Protein AF-A0A2X2SYV1-F1 (afdb_monomer)

Secondary structure (DSSP, 8-state):
--EEEEEE---TTEEEEEEEEETTT--EEEEEEETTSEEEEEEES-HHHH-TTTTTTS-EEEE--

Organism: NCBI:txid158822

Nearest PDB structures (foldseek):
  1gsl-assembly1_A  TM=8.595E-01  e=2.214E+00  Griffonia simplicifolia
  1ldq-assembly1_A-2  TM=3.740E-01  e=6.277E+00  Gallus gallus
  2nvn-assembly1_A-2  TM=3.488E-01  e=8.885E+00  Synechococcus elongatus PCC 7942 = FACHB-805

Mean predicted aligned error: 4.78 Å

Radius of gyration: 12.13 Å; Cα contacts (8 Å, |Δi|>4): 143; chains: 1; bounding box: 30×22×30 Å

Solvent-accessible surface area (backbone atoms only — not comparable to full-atom values): 3619 Å² total; per-residue (Å²): 138,70,63,50,76,43,80,48,84,49,57,88,72,34,71,40,26,34,42,32,39,27,84,89,47,63,23,34,39,38,42,32,38,30,69,89,57,33,36,38,34,44,63,43,56,23,36,79,67,65,35,71,89,42,42,63,72,67,48,46,78,42,73,70,128

Foldseek 3Di:
DDKDKDWDDADPQFPTKIWIADPPQRKIWIWTQGVVQKIAIDIDSCCRPLNVVCRCVRGDIGHDD

pLDDT: mean 86.75, std 9.56, range [60.44, 96.38]

Structure (mmCIF, N/CA/C/O backbone):
data_AF-A0A2X2SYV1-F1
#
_entry.id   AF-A0A2X2SYV1-F1
#
loop_
_atom_site.group_PDB
_atom_site.id
_atom_site.type_symbol
_atom_site.label_atom_id
_atom_site.label_alt_id
_atom_site.label_comp_id
_atom_site.label_asym_id
_atom_site.label_entity_id
_atom_site.label_seq_id
_atom_site.pdbx_PDB_ins_code
_atom_site.Cartn_x
_atom_site.Cartn_y
_atom_site.Cartn_z
_atom_site.occupancy
_atom_site.B_iso_or_equiv
_atom_site.auth_seq_id
_atom_site.auth_comp_id
_atom_site.auth_asym_id
_atom_site.auth_atom_id
_atom_site.pdbx_PDB_model_num
ATOM 1 N N . MET A 1 1 ? 6.613 12.446 -9.675 1.00 60.44 1 MET A N 1
ATOM 2 C CA . MET A 1 1 ? 5.827 11.421 -8.964 1.00 60.44 1 MET A CA 1
ATOM 3 C C . MET A 1 1 ? 4.630 12.122 -8.385 1.00 60.44 1 MET A C 1
ATOM 5 O O . MET A 1 1 ? 4.790 12.943 -7.491 1.00 60.44 1 MET A O 1
ATOM 9 N N . GLU A 1 2 ? 3.471 11.857 -8.965 1.00 69.62 2 GLU A N 1
ATOM 10 C CA . GLU A 1 2 ? 2.189 12.428 -8.556 1.00 69.62 2 GLU A CA 1
ATOM 11 C C . GLU A 1 2 ? 1.270 11.242 -8.284 1.00 69.62 2 GLU A C 1
ATOM 13 O O . GLU A 1 2 ? 0.449 10.841 -9.103 1.00 69.62 2 GLU A O 1
ATOM 18 N N . GLY A 1 3 ? 1.507 10.593 -7.145 1.00 78.19 3 GLY A N 1
ATOM 19 C CA . GLY A 1 3 ? 0.677 9.487 -6.700 1.00 78.19 3 GLY A CA 1
ATOM 20 C C . GLY A 1 3 ? -0.529 9.995 -5.925 1.00 78.19 3 GLY A C 1
ATOM 21 O O . GLY A 1 3 ? -0.391 10.862 -5.061 1.00 78.19 3 GLY A O 1
ATOM 22 N N . ALA A 1 4 ? -1.698 9.423 -6.189 1.00 88.00 4 ALA A N 1
ATOM 23 C CA . ALA A 1 4 ? -2.908 9.702 -5.426 1.00 88.00 4 ALA A CA 1
ATOM 24 C C . ALA A 1 4 ? -3.316 8.469 -4.623 1.00 88.00 4 ALA A C 1
ATOM 26 O O . ALA A 1 4 ? -3.274 7.347 -5.127 1.00 88.00 4 ALA A O 1
ATOM 27 N N . ALA A 1 5 ? -3.732 8.687 -3.375 1.00 91.50 5 ALA A N 1
ATOM 28 C CA . ALA A 1 5 ? -4.357 7.662 -2.553 1.00 91.50 5 ALA A CA 1
ATOM 29 C C . ALA A 1 5 ? -5.872 7.856 -2.566 1.00 91.50 5 ALA A C 1
ATOM 31 O O . ALA A 1 5 ? -6.371 8.952 -2.314 1.00 91.50 5 ALA A O 1
ATOM 32 N N . GLN A 1 6 ? -6.604 6.778 -2.805 1.00 94.56 6 GLN A N 1
ATOM 33 C CA . GLN A 1 6 ? -8.057 6.755 -2.739 1.00 94.56 6 GLN A CA 1
ATOM 34 C C . GLN A 1 6 ? -8.500 5.668 -1.772 1.00 94.56 6 GLN A C 1
ATOM 36 O O . GLN A 1 6 ? -7.996 4.543 -1.794 1.00 94.56 6 GLN A O 1
ATOM 41 N N . GLN A 1 7 ? -9.444 6.009 -0.898 1.00 95.19 7 GLN A N 1
ATOM 42 C CA . GLN A 1 7 ? -10.075 5.016 -0.044 1.00 95.19 7 GLN A CA 1
ATOM 43 C C . GLN A 1 7 ? -11.030 4.170 -0.888 1.00 95.19 7 GLN A C 1
ATOM 45 O O . GLN A 1 7 ? -11.807 4.700 -1.679 1.00 95.19 7 GLN A O 1
ATOM 50 N N . ILE A 1 8 ? -10.974 2.857 -0.700 1.00 95.12 8 ILE A N 1
ATOM 51 C CA . ILE A 1 8 ? -11.862 1.903 -1.362 1.00 95.12 8 ILE A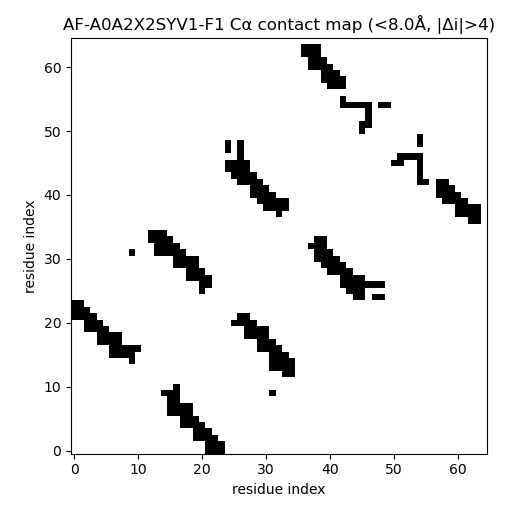 CA 1
ATOM 52 C C . ILE A 1 8 ? -12.619 1.088 -0.317 1.00 95.12 8 ILE A C 1
ATOM 54 O O . ILE A 1 8 ? -12.322 1.145 0.880 1.00 95.12 8 ILE A O 1
ATOM 58 N N . ALA A 1 9 ? -13.601 0.311 -0.772 1.00 95.50 9 ALA A N 1
ATOM 59 C CA . ALA A 1 9 ? -14.309 -0.617 0.094 1.00 95.50 9 ALA A CA 1
ATOM 60 C C . ALA A 1 9 ? -13.319 -1.581 0.776 1.00 95.50 9 ALA A C 1
ATOM 62 O O . ALA A 1 9 ? -12.454 -2.183 0.130 1.00 95.50 9 ALA A O 1
ATOM 63 N N . ALA A 1 10 ? -13.449 -1.708 2.096 1.00 94.06 10 ALA A N 1
ATOM 64 C CA . ALA A 1 10 ? -12.718 -2.705 2.862 1.00 94.06 10 ALA A CA 1
ATOM 65 C C . ALA A 1 10 ? -13.270 -4.106 2.550 1.00 94.06 10 ALA A C 1
ATOM 67 O O . ALA A 1 10 ? -14.477 -4.279 2.383 1.00 94.06 10 ALA A O 1
ATOM 68 N N . GLY A 1 11 ? -12.379 -5.092 2.438 1.00 89.06 11 GLY A N 1
ATOM 69 C CA . GLY A 1 11 ? -12.749 -6.497 2.283 1.00 89.06 11 GLY A CA 1
ATOM 70 C C . GLY A 1 11 ? -12.988 -7.194 3.623 1.00 89.06 11 GLY A C 1
ATOM 71 O O . GLY A 1 11 ? -12.940 -6.585 4.693 1.00 89.06 11 GLY A O 1
ATOM 72 N N . GLU A 1 12 ? -13.206 -8.506 3.568 1.00 90.69 12 GLU A N 1
ATOM 73 C CA . GLU A 1 12 ? -13.350 -9.323 4.771 1.00 90.69 12 GLU A CA 1
ATOM 74 C C . GLU A 1 12 ? -12.103 -9.209 5.669 1.00 90.69 12 GLU A C 1
ATOM 76 O O . GLU A 1 12 ? -10.967 -9.207 5.192 1.00 90.69 12 GLU A O 1
ATOM 81 N N . ASN A 1 13 ? -12.315 -9.095 6.984 1.00 91.06 13 ASN A N 1
ATOM 82 C CA . ASN A 1 13 ? -11.265 -8.917 7.997 1.00 91.06 13 ASN A CA 1
ATOM 83 C C . ASN A 1 13 ? -10.435 -7.618 7.900 1.00 91.06 13 ASN A C 1
ATOM 85 O O . ASN A 1 13 ? -9.401 -7.494 8.567 1.00 91.06 13 ASN A O 1
ATOM 89 N N . GLN A 1 14 ? -10.903 -6.626 7.138 1.00 94.44 14 GLN A N 1
ATOM 90 C CA . GLN A 1 14 ? -10.270 -5.314 6.993 1.00 94.44 14 GLN A CA 1
ATOM 91 C C . GLN A 1 14 ? -11.151 -4.211 7.591 1.00 94.44 14 GLN A C 1
ATOM 93 O O . GLN A 1 14 ? -12.359 -4.182 7.382 1.00 94.44 14 GLN A O 1
ATOM 98 N N . LYS A 1 15 ? -10.536 -3.266 8.306 1.00 94.38 15 LYS A N 1
ATOM 99 C CA . LYS A 1 15 ? -11.186 -2.045 8.803 1.00 94.38 15 LYS A CA 1
ATOM 100 C C . LYS A 1 15 ? -11.298 -0.999 7.710 1.00 94.38 15 LYS A C 1
ATOM 102 O O . LYS A 1 15 ? -12.331 -0.356 7.547 1.00 94.38 15 LYS A O 1
ATOM 107 N N . ARG A 1 16 ? -10.191 -0.774 7.008 1.00 95.81 16 ARG A N 1
ATOM 108 C CA . ARG A 1 16 ? -10.053 0.267 5.992 1.00 95.81 16 ARG A CA 1
ATOM 109 C C . ARG A 1 16 ? -9.087 -0.200 4.924 1.00 95.81 16 ARG A C 1
ATOM 111 O O . ARG A 1 16 ? -8.167 -0.968 5.203 1.00 95.81 16 ARG A O 1
ATOM 118 N N . ARG A 1 17 ? -9.298 0.282 3.707 1.00 96.38 17 ARG A N 1
ATOM 119 C CA . ARG A 1 17 ? -8.461 -0.056 2.569 1.00 96.38 17 ARG A CA 1
ATOM 120 C C . ARG A 1 17 ? -8.268 1.156 1.678 1.00 96.38 17 ARG A C 1
ATOM 122 O O . ARG A 1 17 ? -9.203 1.920 1.443 1.00 96.38 17 ARG A O 1
ATOM 129 N N . TRP A 1 18 ? -7.055 1.301 1.174 1.00 96.00 18 TRP A N 1
ATOM 130 C CA . TRP A 1 18 ? -6.675 2.353 0.250 1.00 96.00 18 TRP A CA 1
ATOM 131 C C . TRP A 1 18 ? -5.940 1.750 -0.930 1.00 96.00 18 TRP A C 1
ATOM 133 O O . TRP A 1 18 ? -5.196 0.779 -0.785 1.00 96.00 18 TRP A O 1
ATOM 143 N N . VAL A 1 19 ? -6.149 2.352 -2.090 1.00 94.50 19 VAL A N 1
ATOM 144 C CA . VAL A 1 19 ? -5.328 2.129 -3.270 1.00 94.50 19 VAL A CA 1
ATOM 145 C C . VAL A 1 19 ? -4.573 3.412 -3.520 1.00 94.50 19 VAL A C 1
ATOM 147 O O . VAL A 1 19 ? -5.166 4.482 -3.639 1.00 94.50 19 VAL A O 1
ATOM 150 N N . TRP A 1 20 ? -3.262 3.297 -3.558 1.00 92.00 20 TRP A N 1
ATOM 151 C CA . TRP A 1 20 ? -2.381 4.323 -4.054 1.00 92.00 20 TRP A CA 1
ATOM 152 C C . TRP A 1 20 ? -1.925 3.924 -5.451 1.00 92.00 20 TRP A C 1
ATOM 154 O O . TRP A 1 20 ? -1.597 2.761 -5.686 1.00 92.00 20 TRP A O 1
ATOM 164 N N . SER A 1 21 ? -1.914 4.873 -6.375 1.00 90.38 21 SER A N 1
ATOM 165 C CA . SER A 1 21 ? -1.401 4.658 -7.724 1.00 90.38 21 SER A CA 1
ATOM 166 C C . SER A 1 21 ? -0.635 5.879 -8.200 1.00 90.38 21 SER A C 1
ATOM 168 O O . SER A 1 21 ? -1.118 7.001 -8.030 1.00 90.38 21 SER A O 1
ATOM 170 N N . ASP A 1 22 ? 0.507 5.658 -8.842 1.00 86.81 22 ASP A N 1
ATOM 171 C CA . ASP A 1 22 ? 1.247 6.697 -9.558 1.00 86.81 22 ASP A CA 1
ATOM 172 C C . ASP A 1 22 ? 0.976 6.595 -11.062 1.00 86.81 22 ASP A C 1
ATOM 174 O O . ASP A 1 22 ? 1.197 5.559 -11.696 1.00 86.81 22 ASP A O 1
ATOM 178 N N . SER A 1 23 ? 0.479 7.694 -11.633 1.00 78.12 23 SER A N 1
ATOM 179 C CA . SER A 1 23 ? 0.066 7.770 -13.038 1.00 78.12 23 SER A CA 1
ATOM 180 C C . SER A 1 23 ? 1.227 7.630 -14.024 1.00 78.12 23 SER A C 1
ATOM 182 O O . SER A 1 23 ? 0.997 7.306 -15.186 1.00 78.12 23 SER A O 1
ATOM 184 N N . SER A 1 24 ? 2.464 7.865 -13.580 1.00 80.50 24 SER A N 1
ATOM 185 C CA . SER A 1 24 ? 3.651 7.872 -14.439 1.00 80.50 24 SER A CA 1
ATOM 186 C C . SER A 1 24 ? 4.368 6.522 -14.498 1.00 80.50 24 SER A C 1
ATOM 188 O O . SER A 1 24 ? 5.031 6.230 -15.489 1.00 80.50 24 SER A O 1
ATOM 190 N N . SER A 1 25 ? 4.259 5.702 -13.452 1.00 78.31 25 SER A N 1
ATOM 191 C CA . SER A 1 25 ? 5.032 4.461 -13.288 1.00 78.31 25 SER A CA 1
ATOM 192 C C . SER A 1 25 ? 4.191 3.188 -13.291 1.00 78.31 25 SER A C 1
ATOM 194 O O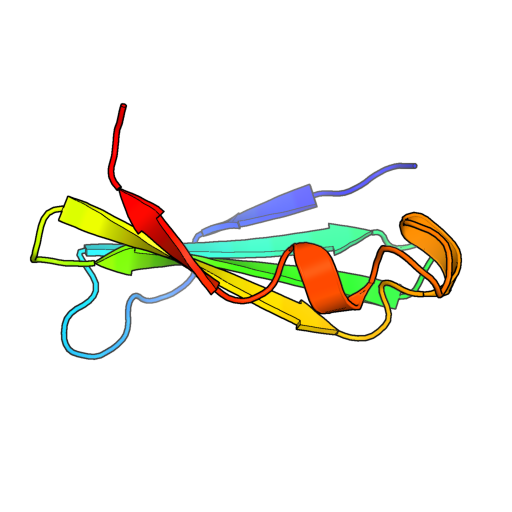 . SER A 1 25 ? 4.756 2.107 -13.181 1.00 78.31 25 SER A O 1
ATOM 196 N N . GLN A 1 26 ? 2.860 3.295 -13.401 1.00 85.06 26 GLN A N 1
ATOM 197 C CA . GLN A 1 26 ? 1.919 2.168 -13.266 1.00 85.06 26 GLN A CA 1
ATOM 198 C C . GLN A 1 26 ? 2.013 1.433 -11.913 1.00 85.06 26 GLN A C 1
ATOM 200 O O . GLN A 1 26 ? 1.367 0.401 -11.730 1.00 85.06 26 GLN A O 1
ATOM 205 N N . CYS A 1 27 ? 2.780 1.969 -10.958 1.00 89.00 27 CYS A N 1
ATOM 206 C CA . CYS A 1 27 ? 2.924 1.414 -9.625 1.00 89.00 27 CYS A CA 1
ATOM 207 C C . CYS A 1 27 ? 1.622 1.606 -8.858 1.00 89.00 27 CYS A C 1
ATOM 209 O O . CYS A 1 27 ? 1.155 2.730 -8.660 1.00 89.00 27 CYS A O 1
ATOM 211 N N . VAL A 1 28 ? 1.051 0.492 -8.417 1.00 91.50 28 VAL A N 1
ATOM 212 C CA . VAL A 1 28 ? -0.137 0.451 -7.575 1.00 91.50 28 VAL A CA 1
ATOM 213 C C . VAL A 1 28 ? 0.235 -0.202 -6.256 1.00 91.50 28 VAL A C 1
ATOM 215 O O . VAL A 1 28 ? 0.781 -1.302 -6.241 1.00 91.50 28 VAL A O 1
ATOM 218 N N . ALA A 1 29 ? -0.103 0.449 -5.150 1.00 92.00 29 ALA A N 1
ATOM 219 C CA . ALA A 1 29 ? 0.034 -0.083 -3.806 1.00 92.00 29 ALA A CA 1
ATOM 220 C C . ALA A 1 29 ? -1.337 -0.131 -3.130 1.00 92.00 29 ALA A C 1
ATOM 222 O O . ALA A 1 29 ? -2.070 0.852 -3.077 1.00 92.00 29 ALA A O 1
ATOM 223 N N . VAL A 1 30 ? -1.692 -1.282 -2.584 1.00 93.81 30 VAL A N 1
ATOM 224 C CA . VAL A 1 30 ? -2.914 -1.499 -1.825 1.00 93.81 30 VAL A CA 1
ATOM 225 C C . VAL A 1 30 ? -2.545 -1.615 -0.358 1.00 93.81 30 VAL A C 1
ATOM 227 O O . VAL A 1 30 ? -1.845 -2.544 0.038 1.00 93.81 30 VAL A O 1
ATOM 230 N N . LEU A 1 31 ? -3.058 -0.697 0.452 1.00 94.56 31 LEU A N 1
ATOM 231 C CA . LEU A 1 31 ? -2.871 -0.693 1.896 1.00 94.56 31 LEU A CA 1
ATOM 232 C C . LEU A 1 31 ? -4.172 -1.126 2.559 1.00 94.56 31 LEU A C 1
ATOM 234 O O . LEU A 1 31 ? -5.224 -0.547 2.299 1.00 94.56 31 LEU A O 1
ATOM 238 N N . SER A 1 32 ? -4.108 -2.137 3.417 1.00 95.31 32 SER A N 1
ATOM 239 C CA . SER A 1 32 ? -5.268 -2.667 4.137 1.00 95.31 32 SER A CA 1
ATOM 240 C C . SER A 1 32 ? -4.996 -2.650 5.635 1.00 95.31 32 SER A C 1
ATOM 242 O O . SER A 1 32 ? -4.129 -3.374 6.117 1.00 95.31 32 SER A O 1
ATOM 244 N N . GLU A 1 33 ? -5.740 -1.838 6.379 1.00 95.31 33 GLU A N 1
ATOM 245 C CA . GLU A 1 33 ? -5.759 -1.898 7.838 1.00 95.31 33 GLU A CA 1
ATOM 246 C C . GLU A 1 33 ? -6.629 -3.088 8.250 1.00 95.31 33 GLU A C 1
ATOM 248 O O . GLU A 1 33 ? -7.828 -3.116 7.977 1.00 95.31 33 GLU A O 1
ATOM 253 N N . MET A 1 34 ? -6.032 -4.089 8.885 1.00 95.06 34 MET A N 1
ATOM 254 C CA . MET A 1 34 ? -6.693 -5.327 9.285 1.00 95.06 34 ME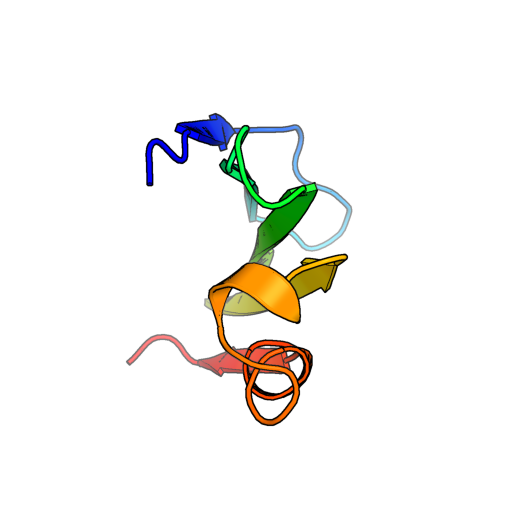T A CA 1
ATOM 255 C C . MET A 1 34 ? -7.383 -5.169 10.647 1.00 95.06 34 MET A C 1
ATOM 257 O O . MET A 1 34 ? -6.973 -4.375 11.500 1.00 95.06 34 MET A O 1
ATOM 261 N N . ASN A 1 35 ? -8.407 -5.984 10.909 1.00 94.25 35 ASN A N 1
ATOM 262 C CA . ASN A 1 35 ? -9.133 -5.947 12.186 1.00 94.25 35 ASN A CA 1
ATOM 263 C C . ASN A 1 35 ? -8.243 -6.246 13.402 1.00 94.25 35 ASN A C 1
ATOM 265 O O . ASN A 1 35 ? -8.437 -5.654 14.465 1.00 94.25 35 ASN A O 1
ATOM 269 N N . ASN A 1 36 ? -7.227 -7.090 13.214 1.00 92.69 36 ASN A N 1
ATOM 270 C CA . ASN A 1 36 ? -6.235 -7.455 14.227 1.00 92.69 36 ASN A CA 1
ATOM 271 C C . ASN A 1 36 ? -5.173 -6.365 14.490 1.00 92.69 36 ASN A C 1
ATOM 273 O O . ASN A 1 36 ? -4.219 -6.616 15.220 1.00 92.69 36 ASN A O 1
ATOM 277 N N . GLY A 1 37 ? -5.312 -5.176 13.891 1.00 91.00 37 GLY A N 1
ATOM 278 C CA . GLY A 1 37 ? -4.406 -4.044 14.099 1.00 91.00 37 GLY A CA 1
ATOM 279 C C . GLY A 1 37 ? -3.121 -4.087 13.269 1.00 91.00 37 GLY A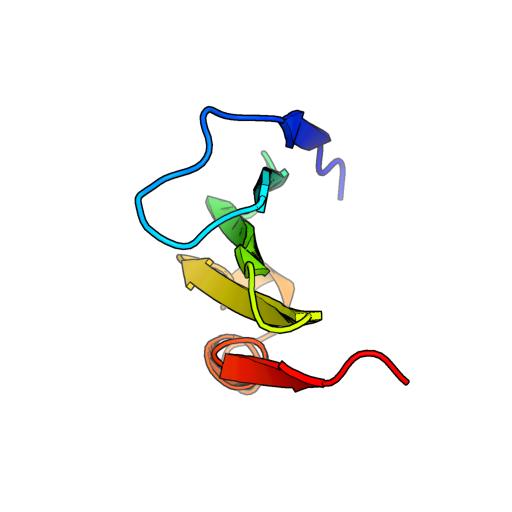 C 1
ATOM 280 O O . GLY A 1 37 ? -2.299 -3.180 13.394 1.00 91.00 37 GLY A O 1
ATOM 281 N N . LYS A 1 38 ? -2.943 -5.103 12.417 1.00 94.19 38 LYS A N 1
ATOM 282 C CA . LYS A 1 38 ? -1.863 -5.144 11.424 1.00 94.19 38 LYS A CA 1
ATOM 283 C C . LYS A 1 38 ? -2.240 -4.356 10.173 1.00 94.19 38 LYS A C 1
ATOM 285 O O . LYS A 1 38 ? -3.418 -4.195 9.863 1.00 94.19 38 LYS A O 1
ATOM 290 N N . THR A 1 39 ? -1.239 -3.950 9.410 1.00 94.56 39 THR A N 1
ATOM 291 C CA . THR A 1 39 ? -1.411 -3.367 8.078 1.00 94.56 39 THR A CA 1
ATOM 292 C C . THR A 1 39 ? -0.840 -4.318 7.043 1.00 94.56 39 THR A C 1
ATOM 294 O O . THR A 1 39 ? 0.312 -4.721 7.155 1.00 94.56 39 THR A O 1
ATOM 297 N N . SER A 1 40 ? -1.630 -4.676 6.036 1.00 93.88 40 SER A N 1
ATOM 298 C CA . SER A 1 40 ? -1.160 -5.430 4.876 1.00 93.88 40 SER A CA 1
ATOM 299 C C . SER A 1 40 ? -0.874 -4.474 3.727 1.00 93.88 40 SER A C 1
ATOM 301 O O . SER A 1 40 ? -1.713 -3.627 3.417 1.00 93.88 40 SER A O 1
ATOM 303 N N . ILE A 1 41 ? 0.275 -4.635 3.085 1.00 92.81 41 ILE A N 1
ATOM 304 C CA . ILE A 1 41 ? 0.647 -3.913 1.871 1.00 92.8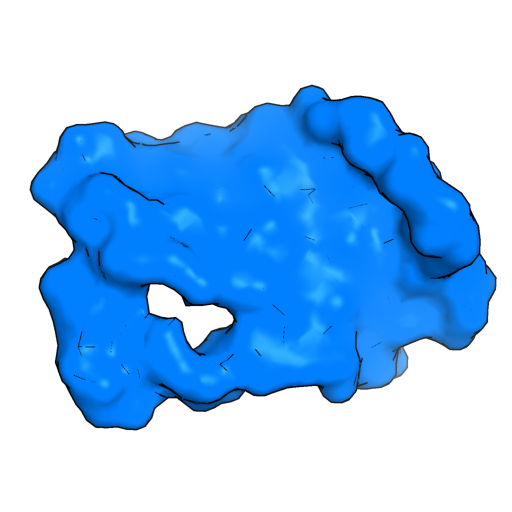1 41 ILE A CA 1
ATOM 305 C C . ILE A 1 41 ? 0.798 -4.934 0.744 1.00 92.81 41 ILE A C 1
ATOM 307 O O . ILE A 1 41 ? 1.358 -6.010 0.949 1.00 92.81 41 ILE A O 1
ATOM 311 N N . MET A 1 42 ? 0.241 -4.606 -0.419 1.00 92.25 42 MET A N 1
ATOM 312 C CA . MET A 1 42 ? 0.428 -5.345 -1.667 1.00 92.25 42 MET A CA 1
ATOM 313 C C . MET A 1 42 ? 0.733 -4.365 -2.788 1.00 92.25 42 MET A C 1
ATOM 315 O O . MET A 1 42 ? 0.049 -3.352 -2.911 1.00 92.25 42 MET A O 1
ATOM 319 N N . THR A 1 43 ? 1.701 -4.674 -3.630 1.00 91.19 43 THR A N 1
ATOM 320 C CA . THR A 1 43 ? 2.167 -3.808 -4.706 1.00 91.19 43 THR A CA 1
ATOM 321 C C . THR A 1 43 ? 2.082 -4.506 -6.057 1.00 91.19 43 THR A C 1
ATOM 323 O O . THR A 1 43 ? 2.025 -5.731 -6.156 1.00 91.19 43 THR A O 1
ATOM 326 N N . ARG A 1 44 ? 1.990 -3.716 -7.128 1.00 89.81 44 ARG A N 1
ATOM 327 C CA . ARG A 1 44 ? 1.992 -4.202 -8.509 1.00 89.81 44 ARG A CA 1
ATOM 328 C C . ARG A 1 44 ? 2.590 -3.143 -9.423 1.00 89.81 44 ARG A C 1
ATOM 330 O O . ARG A 1 44 ? 2.178 -1.990 -9.347 1.00 89.81 44 ARG A O 1
ATOM 337 N N . GLY A 1 45 ? 3.507 -3.540 -10.305 1.00 87.44 45 GLY A N 1
ATOM 338 C CA . GLY A 1 45 ? 4.105 -2.627 -11.287 1.00 87.44 45 GLY A CA 1
ATOM 339 C C . GLY A 1 45 ? 5.020 -1.570 -10.662 1.00 87.44 45 GLY A C 1
ATOM 340 O O . GLY A 1 45 ? 5.223 -0.507 -11.238 1.00 87.44 45 GLY A O 1
ATOM 341 N N . CYS A 1 46 ? 5.531 -1.816 -9.453 1.00 87.38 46 CYS A N 1
ATOM 342 C CA . CYS A 1 46 ? 6.344 -0.857 -8.708 1.00 87.38 46 CYS A CA 1
ATOM 343 C C . CYS A 1 46 ? 7.849 -0.974 -8.986 1.00 87.38 46 CYS A C 1
ATOM 345 O O . CYS A 1 46 ? 8.633 -0.216 -8.423 1.00 87.38 46 CYS A O 1
AT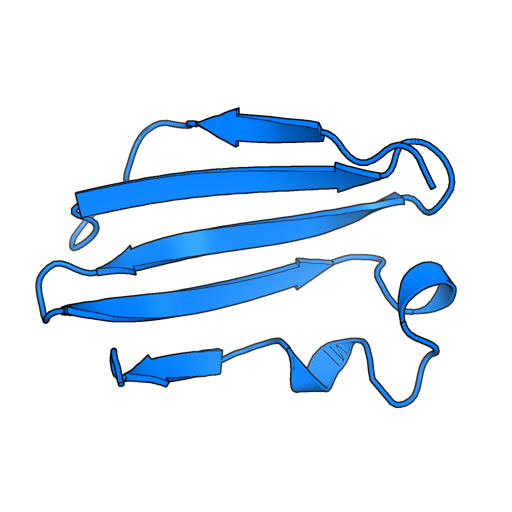OM 347 N N . GLU A 1 47 ? 8.268 -1.865 -9.886 1.00 84.62 47 GLU A N 1
ATOM 348 C CA . GLU A 1 47 ? 9.660 -2.101 -10.288 1.00 84.62 47 GLU A CA 1
ATOM 349 C C . GLU A 1 47 ? 10.312 -0.841 -10.860 1.00 84.62 47 GLU A C 1
ATOM 351 O O . GLU A 1 47 ? 11.462 -0.544 -10.541 1.00 84.62 47 GLU A O 1
ATOM 356 N N . GLY A 1 48 ? 9.571 -0.070 -11.659 1.00 78.50 48 GLY A N 1
ATOM 357 C CA . GLY A 1 48 ? 10.044 1.205 -12.205 1.00 78.50 48 GLY A CA 1
ATOM 358 C C . GLY A 1 48 ? 10.031 2.358 -11.195 1.00 78.50 48 GLY A C 1
ATOM 359 O O . GLY A 1 48 ? 10.774 3.318 -11.368 1.00 78.50 48 GLY A O 1
ATOM 360 N N . TYR A 1 49 ? 9.210 2.264 -10.141 1.00 79.69 49 TYR A N 1
ATOM 361 C CA . TYR A 1 49 ? 9.059 3.306 -9.118 1.00 79.69 49 TYR A CA 1
ATOM 362 C C . TYR A 1 49 ? 10.062 3.135 -7.969 1.00 79.69 49 TYR A C 1
ATOM 364 O O . TYR A 1 49 ? 10.772 4.069 -7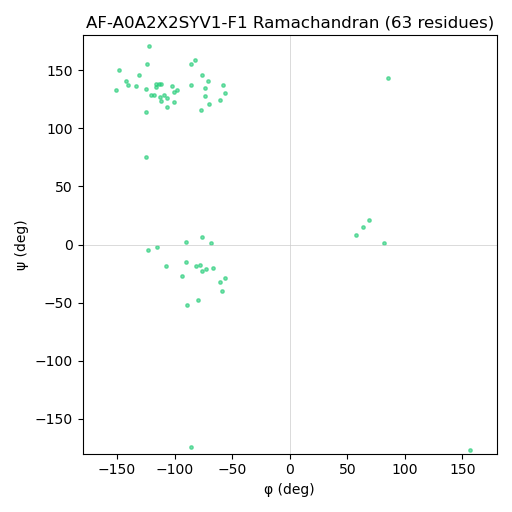.609 1.00 79.69 49 TYR A O 1
ATOM 372 N N . CYS A 1 50 ? 10.123 1.937 -7.386 1.00 76.38 50 CYS A N 1
ATOM 373 C CA . CYS A 1 50 ? 10.983 1.607 -6.248 1.00 76.38 50 CYS A CA 1
ATOM 374 C C . CYS A 1 50 ? 12.369 1.098 -6.677 1.00 76.38 50 CYS A C 1
ATOM 376 O O . CYS A 1 50 ? 13.270 1.008 -5.846 1.00 76.38 50 CYS A O 1
ATOM 378 N N . GLY A 1 51 ? 12.534 0.731 -7.953 1.00 74.69 51 GLY A N 1
ATOM 379 C CA . GLY A 1 51 ? 13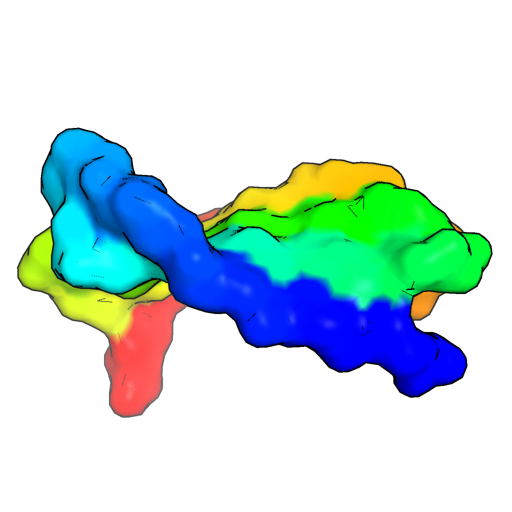.625 -0.117 -8.423 1.00 74.69 51 GLY A CA 1
ATOM 380 C C . GLY A 1 51 ? 13.277 -1.603 -8.270 1.00 74.69 51 GLY A C 1
ATOM 381 O O . GLY A 1 51 ? 12.643 -2.014 -7.295 1.00 74.69 51 GLY A O 1
ATOM 382 N N . ALA A 1 52 ? 13.708 -2.429 -9.229 1.00 69.00 52 ALA A N 1
ATOM 383 C CA . ALA A 1 52 ? 13.367 -3.857 -9.290 1.00 69.00 52 ALA A CA 1
ATOM 384 C C . ALA A 1 52 ? 13.750 -4.642 -8.019 1.00 69.00 52 ALA A C 1
ATOM 386 O O . ALA A 1 52 ? 13.080 -5.603 -7.659 1.00 69.00 52 ALA A O 1
ATOM 387 N N . SER A 1 53 ? 14.794 -4.212 -7.306 1.00 68.50 53 SER A N 1
ATOM 388 C CA . SER A 1 53 ? 15.233 -4.820 -6.045 1.00 68.50 53 SER A CA 1
ATOM 389 C C . SER A 1 53 ? 14.311 -4.528 -4.856 1.00 68.50 53 SER A C 1
ATOM 391 O O . SER A 1 53 ? 14.341 -5.268 -3.877 1.00 68.50 53 SER A O 1
ATOM 393 N N . ALA A 1 54 ? 13.496 -3.472 -4.920 1.00 69.81 54 ALA A N 1
ATOM 394 C CA . ALA A 1 54 ? 12.632 -3.038 -3.824 1.00 69.81 54 ALA A CA 1
ATOM 395 C C . ALA A 1 54 ? 11.141 -3.320 -4.067 1.00 69.81 54 ALA A C 1
ATOM 397 O O . ALA A 1 54 ? 10.370 -3.380 -3.109 1.00 69.81 54 ALA A O 1
ATOM 398 N N . ALA A 1 55 ? 10.736 -3.551 -5.317 1.00 65.75 55 ALA A N 1
ATOM 399 C CA . ALA A 1 55 ? 9.338 -3.701 -5.728 1.00 65.75 55 ALA A CA 1
ATOM 400 C C . ALA A 1 55 ? 8.604 -4.962 -5.230 1.00 65.75 55 ALA A C 1
ATOM 402 O O . ALA A 1 55 ? 7.428 -5.116 -5.516 1.00 65.75 55 ALA A O 1
ATOM 403 N N . GLY A 1 56 ? 9.253 -5.821 -4.444 1.00 68.00 56 GLY A N 1
ATOM 404 C CA . GLY A 1 56 ? 8.596 -6.889 -3.676 1.00 68.00 56 GLY A CA 1
ATOM 405 C C . GLY A 1 56 ? 8.879 -6.831 -2.172 1.00 68.00 56 GLY A C 1
ATOM 406 O O . GLY A 1 56 ? 8.315 -7.605 -1.410 1.00 68.00 56 GLY A O 1
ATOM 407 N N . LEU A 1 57 ? 9.741 -5.914 -1.717 1.00 79.88 57 LEU A N 1
ATOM 408 C CA . LEU A 1 57 ? 10.073 -5.764 -0.292 1.00 79.88 57 LEU A CA 1
ATOM 409 C C . LEU A 1 57 ? 8.986 -5.018 0.487 1.00 79.88 57 LEU A C 1
ATOM 411 O O . LEU A 1 57 ? 8.965 -5.064 1.717 1.00 79.88 57 LEU A O 1
ATOM 415 N N . MET A 1 58 ? 8.112 -4.304 -0.226 1.00 84.31 58 MET A N 1
ATOM 416 C CA . MET A 1 58 ? 6.971 -3.612 0.370 1.00 84.31 58 MET A CA 1
ATOM 417 C C . MET A 1 58 ? 5.789 -4.548 0.629 1.00 84.31 58 MET A C 1
ATOM 419 O O . MET A 1 58 ? 4.915 -4.202 1.420 1.00 84.31 58 MET A O 1
ATOM 423 N N . ASP A 1 59 ? 5.747 -5.711 -0.021 1.00 90.12 59 ASP A N 1
ATOM 424 C CA . ASP A 1 59 ? 4.668 -6.670 0.175 1.00 90.12 59 ASP A CA 1
ATOM 425 C C . ASP A 1 59 ? 4.817 -7.366 1.525 1.00 90.12 59 ASP A C 1
ATOM 427 O O . ASP A 1 59 ? 5.860 -7.934 1.854 1.00 90.12 59 ASP A O 1
ATOM 431 N N . GLY A 1 60 ? 3.749 -7.3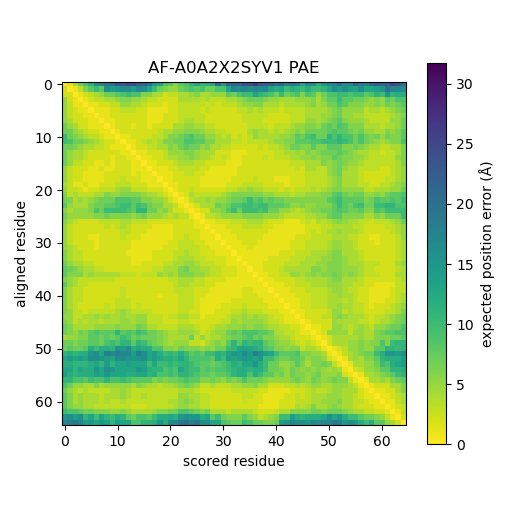56 2.320 1.00 92.25 60 GLY A N 1
ATOM 432 C CA . GLY A 1 60 ? 3.766 -8.027 3.612 1.00 92.25 60 GLY A CA 1
ATOM 433 C C . GLY A 1 60 ? 2.755 -7.495 4.612 1.00 92.25 60 GLY A C 1
ATOM 434 O O . GLY A 1 60 ? 1.946 -6.611 4.327 1.00 92.25 60 GLY A O 1
ATOM 435 N N . GLN A 1 61 ? 2.809 -8.066 5.816 1.00 93.56 61 GLN A N 1
ATOM 436 C CA . GLN A 1 61 ? 2.042 -7.605 6.968 1.00 93.56 61 GLN A CA 1
ATOM 437 C C . GLN A 1 61 ? 2.955 -6.964 8.005 1.00 93.56 61 GLN A C 1
ATOM 439 O O . GLN A 1 61 ? 3.912 -7.573 8.479 1.00 93.56 61 GLN A O 1
ATOM 444 N N . TYR A 1 62 ? 2.586 -5.760 8.418 1.00 92.69 62 TYR A N 1
ATOM 445 C CA . TYR A 1 62 ? 3.330 -4.944 9.359 1.00 92.69 62 TYR A CA 1
ATOM 446 C C . TYR A 1 62 ? 2.502 -4.735 10.619 1.00 92.69 62 TYR A C 1
ATOM 448 O O . TYR A 1 62 ? 1.292 -4.503 10.564 1.00 92.69 62 TYR A O 1
ATOM 456 N N . ASN A 1 63 ? 3.155 -4.818 11.772 1.00 91.25 63 ASN A N 1
ATOM 457 C CA . ASN A 1 63 ? 2.529 -4.412 13.021 1.00 91.25 63 ASN A CA 1
ATOM 458 C C . ASN A 1 63 ? 2.519 -2.885 13.094 1.00 91.25 63 ASN A C 1
ATOM 460 O O . ASN A 1 63 ? 3.461 -2.226 12.647 1.00 91.25 63 ASN A O 1
ATOM 464 N N . LYS A 1 64 ? 1.468 -2.328 13.692 1.00 73.88 64 LYS A N 1
ATOM 465 C CA . LYS A 1 64 ? 1.484 -0.931 14.112 1.00 73.88 64 LYS A CA 1
ATOM 466 C C . LYS A 1 64 ? 2.623 -0.764 15.128 1.00 73.88 64 LYS A C 1
ATOM 468 O O . LYS A 1 64 ? 2.692 -1.544 16.077 1.00 73.88 64 LYS A O 1
ATOM 473 N N . LYS A 1 65 ? 3.546 0.165 14.869 1.00 62.16 65 LYS A N 1
ATOM 474 C CA . LYS A 1 65 ? 4.569 0.558 15.848 1.00 62.16 65 LYS A CA 1
ATOM 475 C C . LYS A 1 65 ? 3.934 1.311 17.009 1.00 62.16 65 LYS A C 1
ATOM 477 O O . LYS A 1 65 ? 2.934 2.023 16.756 1.00 62.16 65 LYS A O 1
#

Sequence (65 aa):
MEGAAQQIAAGENQKRRWVWSDSSSQCVAVLSEMNNGKTSIMTRGCEGYCGASAAGLMDGQYNKK